Protein AF-A0AAI9GEI8-F1 (afdb_monomer)

Structure (mmCIF, N/CA/C/O backbone):
data_AF-A0AAI9GEI8-F1
#
_entry.id   AF-A0AAI9GEI8-F1
#
loop_
_atom_site.group_PDB
_atom_site.id
_atom_site.type_symbol
_atom_site.label_atom_id
_atom_site.label_alt_id
_atom_site.label_comp_id
_atom_site.label_asym_id
_atom_site.label_entity_id
_atom_site.label_seq_id
_atom_site.pdbx_PDB_ins_code
_atom_site.Cartn_x
_atom_site.Cartn_y
_atom_site.Cartn_z
_atom_site.occupancy
_atom_site.B_iso_or_equiv
_atom_site.auth_seq_id
_atom_site.auth_comp_id
_atom_site.auth_asym_id
_atom_site.auth_atom_id
_atom_site.pdbx_PDB_model_num
ATOM 1 N N . MET A 1 1 ? -7.903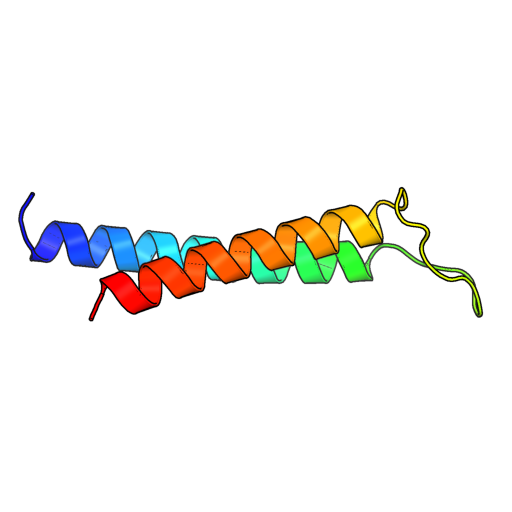 6.202 27.023 1.00 60.47 1 MET A N 1
ATOM 2 C CA . MET A 1 1 ? -8.176 6.863 25.727 1.00 60.47 1 MET A CA 1
ATOM 3 C C . MET A 1 1 ? -9.683 6.830 25.515 1.00 60.47 1 MET A C 1
ATOM 5 O O . MET A 1 1 ? -10.241 5.748 25.637 1.00 60.47 1 MET A O 1
ATOM 9 N N . ASN A 1 2 ? -10.347 7.972 25.299 1.00 77.88 2 ASN A N 1
ATOM 10 C CA . ASN A 1 2 ? -11.792 8.001 25.023 1.00 77.88 2 ASN A CA 1
ATOM 11 C C . ASN A 1 2 ? -12.084 7.218 23.722 1.00 77.88 2 ASN A C 1
ATOM 13 O O . ASN A 1 2 ? -11.280 7.257 22.785 1.00 77.88 2 ASN A O 1
ATOM 17 N N . HIS A 1 3 ? -13.209 6.501 23.680 1.00 69.81 3 HIS A N 1
ATOM 18 C CA . HIS A 1 3 ? -13.699 5.762 22.516 1.00 69.81 3 HIS A CA 1
ATOM 19 C C . HIS A 1 3 ? -13.758 6.649 21.262 1.00 69.81 3 HIS A C 1
ATOM 21 O O . HIS A 1 3 ? -13.327 6.242 20.186 1.00 69.81 3 HIS A O 1
ATOM 27 N N . GLU A 1 4 ? -14.207 7.894 21.420 1.00 71.69 4 GLU A N 1
ATOM 28 C CA . GLU A 1 4 ? -14.311 8.875 20.337 1.00 71.69 4 GLU A CA 1
ATOM 29 C C . GLU A 1 4 ? -12.935 9.240 19.759 1.00 71.69 4 GLU A C 1
ATOM 31 O O . GLU A 1 4 ? -12.722 9.187 18.548 1.00 71.69 4 GLU A O 1
ATOM 36 N N . SER A 1 5 ? -11.947 9.476 20.631 1.00 81.94 5 SER A N 1
ATOM 37 C CA . SER A 1 5 ? -10.564 9.714 20.215 1.00 81.94 5 SER A CA 1
ATOM 38 C C . SER A 1 5 ? -9.991 8.497 19.485 1.00 81.94 5 SER A C 1
ATOM 40 O O . SER A 1 5 ? -9.413 8.650 18.413 1.00 81.94 5 SER A O 1
ATOM 42 N N . ARG A 1 6 ? -10.187 7.276 20.009 1.00 85.94 6 ARG A N 1
ATOM 43 C CA . ARG A 1 6 ? -9.701 6.036 19.374 1.00 85.94 6 ARG A CA 1
ATOM 44 C C . ARG A 1 6 ? -10.248 5.872 17.952 1.00 85.94 6 ARG A C 1
ATOM 46 O O . ARG A 1 6 ? -9.479 5.544 17.051 1.00 85.94 6 ARG A O 1
ATOM 53 N N . THR A 1 7 ? -11.539 6.124 17.737 1.00 87.88 7 THR A N 1
ATOM 54 C CA . THR A 1 7 ? -12.166 6.034 16.408 1.00 87.88 7 THR A CA 1
ATOM 55 C C . THR A 1 7 ? -11.572 7.037 15.423 1.00 87.88 7 THR A C 1
ATOM 57 O O . THR A 1 7 ? -11.272 6.659 14.290 1.00 87.88 7 THR A O 1
ATOM 60 N N . VAL A 1 8 ? -11.331 8.281 15.852 1.00 90.56 8 VAL A N 1
ATOM 61 C CA . VAL A 1 8 ? -10.680 9.302 15.014 1.00 90.56 8 VAL A CA 1
ATOM 62 C C . VAL A 1 8 ? -9.276 8.854 14.603 1.00 90.56 8 VAL A C 1
ATOM 64 O O . VAL A 1 8 ? -8.973 8.842 13.413 1.00 90.56 8 VAL A O 1
ATOM 67 N N . TYR A 1 9 ? -8.448 8.383 15.544 1.00 90.88 9 TYR A N 1
ATOM 68 C CA . TYR A 1 9 ? -7.106 7.884 15.214 1.00 90.88 9 TYR A CA 1
ATOM 69 C C . TYR A 1 9 ? -7.136 6.699 14.243 1.00 90.88 9 TYR A C 1
ATOM 71 O O . TYR A 1 9 ? -6.343 6.658 13.302 1.00 90.88 9 TYR A O 1
ATOM 79 N N . LEU A 1 10 ? -8.057 5.748 14.431 1.00 92.94 10 LEU A N 1
ATOM 80 C CA . LEU A 1 10 ? -8.207 4.617 13.514 1.00 92.94 10 LEU A CA 1
ATOM 81 C C . LEU A 1 10 ? -8.657 5.065 12.118 1.00 92.94 10 LEU A C 1
ATOM 83 O O . LEU A 1 10 ? -8.133 4.551 11.133 1.00 92.94 10 LEU A O 1
ATOM 87 N N . ASN A 1 11 ? -9.584 6.025 12.013 1.00 94.44 11 ASN A N 1
ATOM 88 C CA . ASN A 1 11 ? -9.996 6.610 10.731 1.00 94.44 11 ASN A CA 1
ATOM 89 C C . ASN A 1 11 ? -8.796 7.220 10.000 1.00 94.44 11 ASN A C 1
ATOM 91 O O . ASN A 1 11 ? -8.512 6.843 8.865 1.00 94.44 11 ASN A O 1
ATOM 95 N N . THR A 1 12 ? -8.052 8.094 10.681 1.00 95.62 12 THR A N 1
ATOM 96 C CA . THR A 1 12 ? -6.880 8.770 10.114 1.00 95.62 12 THR A CA 1
ATOM 97 C C . THR A 1 12 ? -5.806 7.774 9.677 1.00 95.62 12 THR A C 1
ATOM 99 O O . THR A 1 12 ? -5.259 7.897 8.581 1.00 95.62 12 THR A O 1
ATOM 102 N N . ALA A 1 13 ? -5.525 6.752 10.490 1.00 96.00 13 ALA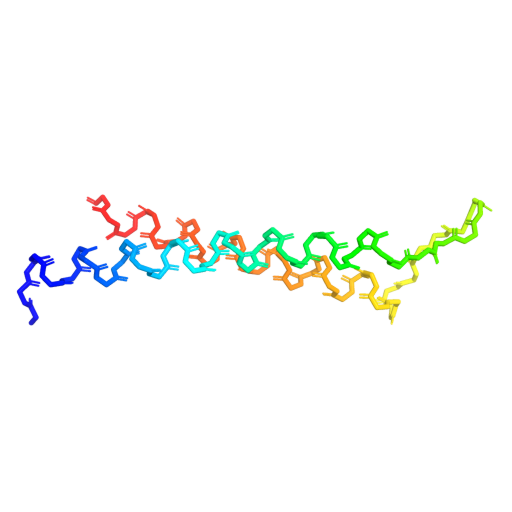 A N 1
ATOM 103 C CA . ALA A 1 13 ? -4.558 5.714 10.143 1.00 96.00 13 ALA A CA 1
ATOM 104 C C . ALA A 1 13 ? -5.002 4.897 8.917 1.00 96.00 13 ALA A C 1
ATOM 106 O O . ALA A 1 13 ? -4.196 4.643 8.025 1.00 96.00 13 ALA A O 1
ATOM 107 N N . ILE A 1 14 ? -6.280 4.511 8.836 1.00 97.38 14 ILE A N 1
ATOM 108 C CA . ILE A 1 14 ? -6.825 3.766 7.690 1.00 97.38 14 ILE A CA 1
ATOM 109 C C . ILE A 1 14 ? -6.719 4.586 6.402 1.00 97.38 14 ILE A C 1
ATOM 111 O O . ILE A 1 14 ? -6.271 4.054 5.386 1.00 97.38 14 ILE A O 1
ATOM 115 N N . GLU A 1 15 ? -7.073 5.871 6.437 1.00 97.62 15 GLU A N 1
ATOM 116 C CA . GLU A 1 15 ? -6.959 6.758 5.274 1.00 97.62 15 GLU A CA 1
ATOM 117 C C . GLU A 1 15 ? -5.508 6.944 4.823 1.00 97.62 15 GLU A C 1
ATOM 119 O O . GLU A 1 15 ? -5.216 6.880 3.627 1.00 97.62 15 GLU A O 1
ATOM 124 N N . ALA A 1 16 ? -4.580 7.134 5.765 1.00 98.19 16 ALA A N 1
ATOM 125 C CA . ALA A 1 16 ? -3.158 7.250 5.456 1.00 98.19 16 ALA A CA 1
ATOM 126 C C . ALA A 1 16 ? -2.617 5.968 4.803 1.00 98.19 16 ALA A C 1
ATOM 128 O O . ALA A 1 16 ? -1.912 6.035 3.795 1.00 98.19 16 ALA A O 1
ATOM 129 N N . LEU A 1 17 ? -2.994 4.796 5.325 1.00 98.25 17 LEU A N 1
ATOM 130 C CA . LEU A 1 17 ? -2.598 3.507 4.755 1.00 98.25 17 LEU A CA 1
ATOM 131 C C . LEU A 1 17 ? -3.221 3.270 3.375 1.00 98.25 17 LEU A C 1
ATOM 133 O O . LEU A 1 17 ? -2.564 2.699 2.510 1.00 98.25 17 LEU A O 1
ATOM 137 N N . LEU A 1 18 ? -4.454 3.726 3.140 1.00 98.19 18 LEU A N 1
ATOM 138 C CA . LEU A 1 18 ? -5.093 3.643 1.826 1.00 98.19 18 LEU A CA 1
ATOM 139 C C . LEU A 1 18 ? -4.337 4.484 0.785 1.00 98.19 18 LEU A C 1
ATOM 141 O O . LEU A 1 18 ? -4.044 3.994 -0.305 1.00 98.19 18 LEU A O 1
ATOM 145 N N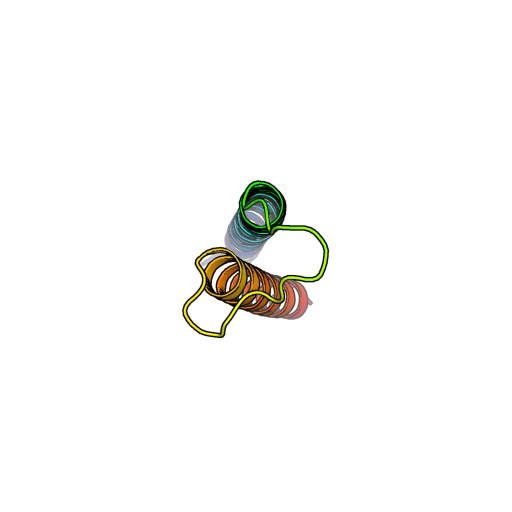 . LYS A 1 19 ? -3.963 5.721 1.137 1.00 98.50 19 LYS A N 1
ATOM 146 C CA . LYS A 1 19 ? -3.158 6.601 0.273 1.00 98.50 19 LYS A CA 1
ATOM 147 C C . LYS A 1 19 ? -1.766 6.021 0.009 1.00 98.50 19 LYS A C 1
ATOM 149 O O . LYS A 1 19 ? -1.307 6.029 -1.129 1.00 98.50 19 LYS A O 1
ATOM 154 N N . ALA A 1 20 ? -1.116 5.471 1.036 1.00 98.50 20 ALA A N 1
ATOM 155 C CA . ALA A 1 20 ? 0.185 4.819 0.897 1.00 98.50 20 ALA A CA 1
ATOM 156 C C . ALA A 1 20 ? 0.118 3.574 -0.006 1.00 98.50 20 ALA A C 1
ATOM 158 O O . ALA A 1 20 ? 0.988 3.384 -0.852 1.00 98.50 20 ALA A O 1
ATOM 159 N N . GLU A 1 21 ? -0.924 2.744 0.133 1.00 98.44 21 GLU A N 1
ATOM 160 C CA . GLU A 1 21 ? -1.161 1.593 -0.747 1.00 98.44 21 GLU A CA 1
ATOM 161 C C . GLU A 1 21 ? -1.280 2.037 -2.214 1.00 98.44 21 GLU A C 1
ATOM 163 O O . GLU A 1 21 ? -0.648 1.436 -3.084 1.00 98.44 21 GLU A O 1
ATOM 168 N N . ALA A 1 22 ? -2.049 3.094 -2.496 1.00 98.06 22 ALA A N 1
ATOM 169 C CA . ALA A 1 22 ? -2.206 3.632 -3.848 1.00 98.06 22 ALA A CA 1
ATOM 170 C C . ALA A 1 22 ? -0.871 4.135 -4.427 1.00 98.06 22 ALA A C 1
ATOM 172 O O . ALA A 1 22 ? -0.465 3.682 -5.496 1.00 98.06 22 ALA A O 1
ATOM 173 N N . ALA A 1 23 ? -0.140 4.967 -3.678 1.00 98.25 23 ALA A N 1
ATOM 174 C CA . ALA A 1 23 ? 1.150 5.511 -4.108 1.00 98.25 23 ALA A CA 1
ATOM 175 C C . ALA A 1 23 ? 2.196 4.416 -4.386 1.00 98.25 23 ALA A C 1
ATOM 177 O O . ALA A 1 23 ? 2.954 4.496 -5.351 1.00 98.25 23 ALA A O 1
ATOM 178 N N . LEU A 1 24 ? 2.227 3.354 -3.572 1.00 98.19 24 LEU A N 1
ATOM 179 C CA . LEU A 1 24 ? 3.119 2.215 -3.803 1.00 98.19 24 LEU A CA 1
ATOM 180 C C . LEU A 1 24 ? 2.733 1.431 -5.063 1.00 98.19 24 LEU A C 1
ATOM 182 O O . LEU A 1 24 ? 3.616 0.995 -5.798 1.00 98.19 24 LEU A O 1
ATOM 186 N N . ASN A 1 25 ? 1.440 1.255 -5.344 1.00 97.31 25 ASN A N 1
ATOM 187 C CA . ASN A 1 25 ? 1.006 0.601 -6.582 1.00 97.31 25 ASN A CA 1
ATOM 188 C C . ASN A 1 25 ? 1.372 1.433 -7.819 1.00 97.31 25 ASN A C 1
ATOM 190 O O . ASN A 1 25 ? 1.871 0.874 -8.792 1.00 97.31 25 ASN A O 1
ATOM 194 N N . GLU A 1 26 ? 1.193 2.753 -7.772 1.00 97.12 26 GLU A N 1
ATOM 195 C CA . GLU A 1 26 ? 1.615 3.655 -8.851 1.00 97.12 26 GLU A CA 1
ATOM 196 C C . GLU A 1 26 ? 3.131 3.606 -9.070 1.00 97.12 26 GLU A C 1
ATOM 198 O O . GLU A 1 26 ? 3.589 3.412 -10.197 1.00 97.12 26 GLU A O 1
ATOM 203 N N . LEU A 1 27 ? 3.924 3.666 -7.995 1.00 96.25 27 LEU A N 1
ATOM 204 C CA . LEU A 1 27 ? 5.378 3.522 -8.075 1.00 96.25 27 LEU A CA 1
ATOM 205 C C . LEU A 1 27 ? 5.788 2.159 -8.654 1.00 96.25 27 LEU A C 1
ATOM 207 O O . LEU A 1 27 ? 6.718 2.075 -9.453 1.00 96.25 27 LEU A O 1
ATOM 211 N N . ALA A 1 28 ? 5.085 1.083 -8.293 1.00 94.88 28 ALA A N 1
ATOM 212 C CA . ALA A 1 28 ? 5.343 -0.239 -8.849 1.00 94.88 28 ALA A CA 1
ATOM 213 C C . ALA A 1 28 ? 5.097 -0.293 -10.368 1.00 94.88 28 ALA A C 1
ATOM 215 O O . ALA A 1 28 ? 5.822 -0.994 -11.076 1.00 94.88 28 ALA A O 1
ATOM 216 N N . LEU A 1 29 ? 4.090 0.430 -10.864 1.00 91.50 29 LEU A N 1
ATOM 217 C CA . LEU A 1 29 ? 3.783 0.540 -12.292 1.00 91.50 29 LEU A CA 1
ATOM 218 C C . LEU A 1 29 ? 4.782 1.431 -13.041 1.00 91.50 29 LEU A C 1
ATOM 220 O O . LEU A 1 29 ? 5.039 1.180 -14.216 1.00 91.50 29 LEU A O 1
ATOM 224 N N . ALA A 1 30 ? 5.377 2.419 -12.369 1.00 94.50 30 ALA A N 1
ATOM 225 C CA . ALA A 1 30 ? 6.397 3.291 -12.950 1.00 94.50 30 ALA A CA 1
ATOM 226 C C . ALA A 1 30 ? 7.705 2.551 -13.294 1.00 94.50 30 ALA A C 1
ATOM 228 O O . ALA A 1 30 ? 8.459 2.994 -14.162 1.00 94.50 30 ALA A O 1
ATOM 229 N N . TYR A 1 31 ? 7.978 1.407 -12.659 1.00 92.50 31 TYR A N 1
ATOM 230 C CA . TYR A 1 31 ? 9.098 0.556 -13.051 1.00 92.50 31 TYR A CA 1
ATOM 231 C C . TYR A 1 31 ? 8.804 -0.173 -14.370 1.00 92.50 31 TYR A C 1
ATOM 233 O O . TYR A 1 31 ? 8.148 -1.220 -14.397 1.00 92.50 31 TYR A O 1
ATOM 241 N N . VAL A 1 32 ? 9.337 0.375 -15.462 1.00 86.31 32 VAL A N 1
ATOM 242 C CA . VAL A 1 32 ? 9.238 -0.192 -16.810 1.00 86.31 32 VAL A CA 1
ATOM 243 C C . VAL A 1 32 ? 10.025 -1.501 -16.894 1.00 86.31 32 VAL A C 1
ATOM 245 O O . VAL A 1 32 ? 11.207 -1.548 -16.565 1.00 86.31 32 VAL A O 1
ATOM 248 N N . LEU A 1 33 ? 9.365 -2.556 -17.369 1.00 84.75 33 LEU A N 1
ATOM 249 C CA . LEU A 1 33 ? 10.008 -3.808 -17.769 1.00 84.75 33 LEU A CA 1
ATOM 250 C C . LEU A 1 33 ? 10.055 -3.872 -19.290 1.00 84.75 33 LEU A C 1
ATOM 252 O O . LEU A 1 33 ? 9.128 -3.399 -19.957 1.00 84.75 33 LEU A O 1
ATOM 256 N N . LYS A 1 34 ? 11.098 -4.488 -19.848 1.00 84.69 34 LYS A N 1
ATOM 257 C CA . LYS A 1 34 ? 11.108 -4.765 -21.284 1.00 84.69 34 LYS A CA 1
ATOM 258 C C . LYS A 1 34 ? 9.970 -5.734 -21.633 1.00 84.69 34 LYS A C 1
ATOM 260 O O . LYS A 1 34 ? 9.579 -6.560 -20.802 1.00 84.69 34 LYS A O 1
ATOM 265 N N . PRO A 1 35 ? 9.430 -5.682 -22.860 1.00 82.06 35 PRO A N 1
ATOM 266 C CA . PRO A 1 35 ? 8.455 -6.667 -23.312 1.00 82.06 35 PRO A CA 1
ATOM 267 C C . PRO A 1 35 ? 8.980 -8.099 -23.114 1.00 82.06 35 PRO A C 1
ATOM 269 O O . PRO A 1 35 ? 10.083 -8.423 -23.545 1.00 82.06 35 PRO A O 1
ATOM 272 N N . GLY A 1 36 ? 8.204 -8.946 -22.430 1.00 80.94 36 GLY A N 1
ATOM 273 C CA . GLY A 1 36 ? 8.580 -10.333 -22.116 1.00 80.94 36 GLY A CA 1
ATOM 274 C C . GLY A 1 36 ? 9.483 -10.513 -20.887 1.00 80.94 36 GLY A C 1
ATOM 275 O O . GLY A 1 36 ? 9.709 -11.645 -20.460 1.00 80.94 36 GLY A O 1
ATOM 276 N N . GLU A 1 37 ? 9.960 -9.429 -20.277 1.00 86.38 37 GLU A N 1
ATOM 277 C CA . GLU A 1 37 ? 10.782 -9.478 -19.071 1.00 86.38 37 GLU A CA 1
ATOM 278 C C . GLU A 1 37 ? 9.911 -9.647 -17.818 1.00 86.38 37 GLU A C 1
ATOM 280 O O . GLU A 1 37 ? 8.922 -8.940 -17.608 1.00 86.38 37 GLU A O 1
ATOM 285 N N . LYS A 1 38 ? 10.285 -10.599 -16.958 1.00 84.69 38 LYS A N 1
ATOM 286 C CA . LYS A 1 38 ? 9.677 -10.777 -15.636 1.00 84.69 38 LYS A CA 1
ATOM 287 C C . LYS A 1 38 ? 10.544 -10.074 -14.599 1.00 84.69 38 LYS A C 1
ATOM 289 O O . LYS A 1 38 ? 11.750 -10.296 -14.554 1.00 84.69 38 LYS A O 1
ATOM 294 N N . ALA A 1 3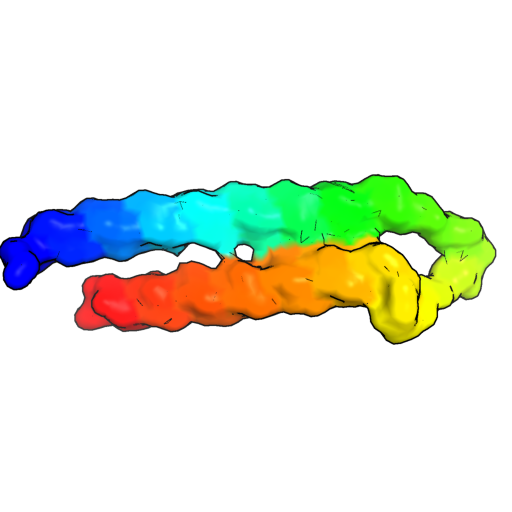9 ? 9.921 -9.280 -13.730 1.00 86.88 39 ALA A N 1
ATOM 295 C CA . ALA A 1 39 ? 10.611 -8.705 -12.581 1.00 86.88 39 ALA A CA 1
ATOM 296 C C . ALA A 1 39 ? 11.164 -9.832 -11.695 1.00 86.88 39 ALA A C 1
ATOM 298 O O . ALA A 1 39 ? 10.416 -10.700 -11.240 1.00 86.88 39 ALA A O 1
ATOM 299 N N . SER A 1 40 ? 12.475 -9.820 -11.454 1.00 89.44 40 SER A N 1
ATOM 300 C CA . SER A 1 40 ? 13.110 -10.743 -10.514 1.00 89.44 40 SER A CA 1
ATOM 301 C C . SER A 1 40 ? 12.681 -10.442 -9.072 1.00 89.44 40 SER A C 1
ATOM 303 O O . SER A 1 40 ? 12.109 -9.389 -8.774 1.00 89.44 40 SER A O 1
ATOM 305 N N . ALA A 1 41 ? 12.982 -11.353 -8.143 1.00 88.06 41 ALA A N 1
ATOM 306 C CA . ALA A 1 41 ? 12.689 -11.149 -6.722 1.00 88.06 41 ALA A CA 1
ATOM 307 C C . ALA A 1 41 ? 13.374 -9.892 -6.147 1.00 88.06 41 ALA A C 1
ATOM 309 O O . ALA A 1 41 ? 12.798 -9.209 -5.305 1.00 88.06 41 ALA A O 1
ATOM 310 N N . CYS A 1 42 ? 14.571 -9.560 -6.641 1.00 90.00 42 CYS A N 1
ATOM 311 C CA . CYS A 1 42 ? 15.343 -8.384 -6.230 1.00 90.00 42 CYS A CA 1
ATOM 312 C C . CYS A 1 42 ? 14.966 -7.108 -6.997 1.00 90.00 42 CYS A C 1
ATOM 314 O O . CYS A 1 42 ? 15.510 -6.042 -6.718 1.00 90.00 42 CY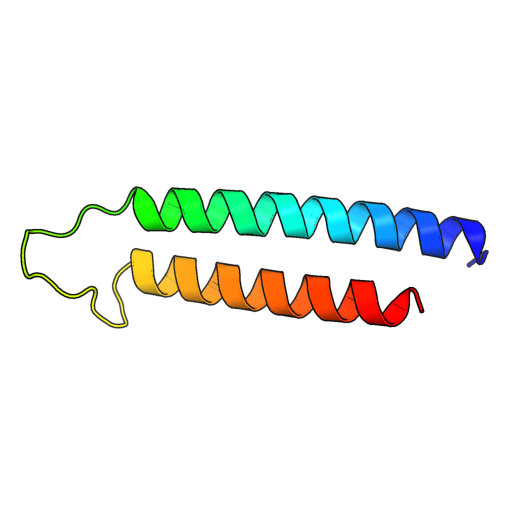S A O 1
ATOM 316 N N . HIS A 1 43 ? 14.073 -7.198 -7.984 1.00 92.69 43 HIS A N 1
ATOM 317 C CA . HIS A 1 43 ? 13.682 -6.046 -8.780 1.00 92.69 43 HIS A CA 1
ATOM 318 C C . HIS A 1 43 ? 12.895 -5.039 -7.919 1.00 92.69 43 HIS A C 1
ATOM 320 O O . HIS A 1 43 ? 11.987 -5.456 -7.190 1.00 92.69 43 HIS A O 1
ATOM 326 N N . PRO A 1 44 ? 13.148 -3.720 -8.041 1.00 94.00 44 PRO A N 1
ATOM 327 C CA . PRO A 1 44 ? 12.464 -2.700 -7.244 1.00 94.00 44 PRO A CA 1
ATOM 328 C C . PRO A 1 44 ? 10.935 -2.815 -7.276 1.00 94.00 44 PRO A C 1
ATOM 330 O O . PRO A 1 44 ? 10.299 -2.79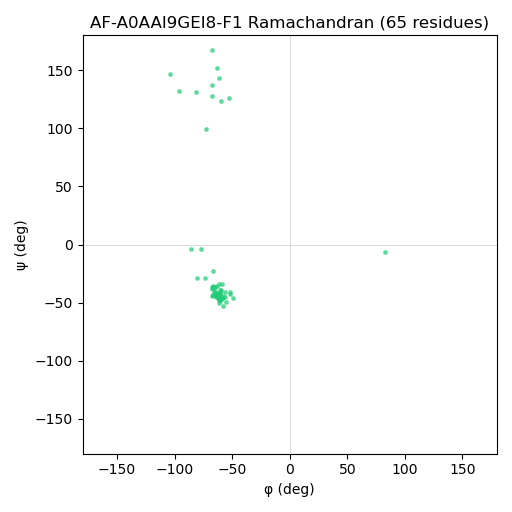9 -6.228 1.00 94.00 44 PRO A O 1
ATOM 333 N N . ARG A 1 45 ? 10.349 -3.073 -8.457 1.00 94.94 45 ARG A N 1
ATOM 334 C CA . ARG A 1 45 ? 8.910 -3.371 -8.622 1.00 94.94 45 ARG A CA 1
ATOM 335 C C . ARG A 1 45 ? 8.397 -4.448 -7.663 1.00 94.94 45 ARG A C 1
ATOM 337 O O . ARG A 1 45 ? 7.339 -4.275 -7.066 1.00 94.94 45 ARG A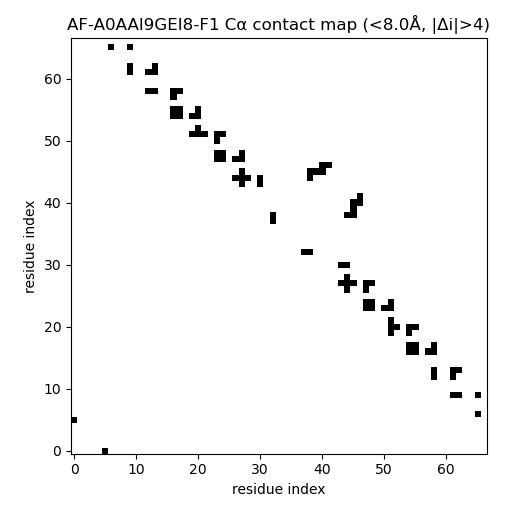 O 1
ATOM 344 N N . THR A 1 46 ? 9.128 -5.551 -7.518 1.00 94.75 46 THR A N 1
ATOM 345 C CA . THR A 1 46 ? 8.739 -6.668 -6.647 1.00 94.75 46 THR A CA 1
ATOM 346 C C . THR A 1 46 ? 8.775 -6.248 -5.180 1.00 94.75 46 THR A C 1
ATOM 348 O O . THR A 1 46 ? 7.822 -6.507 -4.444 1.00 94.75 46 THR A O 1
ATOM 351 N N . GLY A 1 47 ? 9.826 -5.529 -4.770 1.00 95.69 47 GLY A N 1
ATOM 352 C CA . GLY A 1 47 ? 9.929 -4.952 -3.427 1.00 95.69 47 GLY A CA 1
ATOM 353 C C . GLY A 1 47 ? 8.784 -3.983 -3.123 1.00 95.69 47 GLY A C 1
ATOM 354 O O . GLY A 1 47 ? 8.117 -4.114 -2.099 1.00 95.69 47 GLY A O 1
ATOM 355 N N . THR A 1 48 ? 8.480 -3.071 -4.048 1.00 96.94 48 THR A N 1
ATOM 356 C CA . THR A 1 48 ? 7.385 -2.103 -3.902 1.00 96.94 48 THR A CA 1
ATOM 357 C C . THR A 1 48 ? 6.018 -2.786 -3.790 1.00 96.94 48 THR A C 1
ATOM 359 O O . THR A 1 48 ? 5.237 -2.436 -2.905 1.00 96.94 48 THR A O 1
ATOM 362 N N . LEU A 1 49 ? 5.737 -3.804 -4.612 1.00 96.50 49 LEU A N 1
ATOM 363 C CA . LEU A 1 49 ? 4.493 -4.585 -4.528 1.00 96.50 49 LEU A CA 1
ATOM 364 C C . LEU A 1 49 ? 4.374 -5.373 -3.213 1.00 96.50 49 LEU A C 1
ATOM 366 O O . LEU A 1 49 ? 3.279 -5.491 -2.651 1.00 96.50 49 LEU A O 1
ATOM 370 N N . SER A 1 50 ? 5.492 -5.897 -2.704 1.00 97.38 50 SER A N 1
ATOM 371 C CA . SER A 1 50 ? 5.539 -6.555 -1.395 1.00 97.38 50 SER A CA 1
ATOM 372 C C . SER A 1 50 ? 5.163 -5.575 -0.280 1.00 97.38 50 SER A C 1
ATOM 374 O O . SER A 1 50 ? 4.266 -5.859 0.518 1.00 97.38 50 SER A O 1
ATOM 376 N N . THR A 1 51 ? 5.750 -4.376 -0.284 1.00 97.75 51 THR A N 1
ATOM 377 C CA . THR A 1 51 ? 5.425 -3.317 0.680 1.00 97.75 51 THR A CA 1
ATOM 378 C C . THR A 1 51 ? 3.965 -2.872 0.568 1.00 97.75 51 THR A C 1
ATOM 380 O O . THR A 1 51 ? 3.275 -2.800 1.585 1.00 97.75 51 THR A O 1
ATOM 383 N N . ALA A 1 52 ? 3.437 -2.671 -0.646 1.00 98.25 52 ALA A N 1
ATOM 384 C CA . ALA A 1 52 ? 2.020 -2.351 -0.860 1.00 98.25 52 ALA A CA 1
ATOM 385 C C . ALA A 1 52 ? 1.097 -3.418 -0.243 1.00 98.25 52 ALA A C 1
ATOM 387 O O . ALA A 1 52 ? 0.097 -3.107 0.409 1.00 98.25 52 ALA A O 1
ATOM 388 N N . SER A 1 53 ? 1.470 -4.694 -0.380 1.00 98.25 53 SER A N 1
ATOM 389 C CA . SER A 1 53 ? 0.731 -5.816 0.205 1.00 98.25 53 SER A CA 1
ATOM 390 C C . SER A 1 53 ? 0.773 -5.818 1.737 1.00 98.25 53 SER A C 1
ATOM 392 O O . SER A 1 53 ? -0.226 -6.159 2.373 1.00 98.25 53 SER A O 1
ATOM 394 N N . GLN A 1 54 ? 1.896 -5.433 2.349 1.00 98.31 54 GLN A N 1
ATOM 395 C CA . GLN A 1 54 ? 2.010 -5.292 3.806 1.00 98.31 54 GLN A CA 1
ATOM 396 C C . GLN A 1 54 ? 1.156 -4.129 4.330 1.00 98.31 54 GLN A C 1
ATOM 398 O O . GLN A 1 54 ? 0.406 -4.313 5.290 1.00 98.31 54 GLN A O 1
ATOM 403 N N . VAL A 1 55 ? 1.182 -2.977 3.652 1.00 98.44 55 VAL A N 1
ATOM 404 C CA . VAL A 1 55 ? 0.337 -1.812 3.973 1.00 98.44 55 VAL A CA 1
ATOM 405 C C . VAL A 1 55 ? -1.148 -2.178 3.897 1.00 98.44 55 VAL A C 1
ATOM 407 O O . VAL A 1 55 ? -1.898 -1.916 4.838 1.00 98.44 55 VAL A O 1
ATOM 410 N N . ARG A 1 56 ? -1.569 -2.881 2.835 1.00 98.31 56 ARG A N 1
ATOM 411 C CA . ARG A 1 56 ? -2.939 -3.404 2.699 1.00 98.31 56 ARG A CA 1
ATOM 412 C C . ARG A 1 56 ? -3.332 -4.303 3.871 1.00 98.31 56 ARG A C 1
ATOM 414 O O . ARG A 1 56 ? -4.445 -4.193 4.384 1.00 98.31 56 ARG A O 1
ATOM 421 N N . LYS A 1 57 ? -2.450 -5.224 4.280 1.00 98.12 57 LYS A N 1
ATOM 422 C CA . LYS A 1 57 ? -2.707 -6.124 5.417 1.00 98.12 57 LYS A CA 1
ATOM 423 C C . LYS A 1 57 ? -2.905 -5.330 6.705 1.00 98.12 57 LYS A C 1
ATOM 425 O O . LYS A 1 57 ? -3.887 -5.574 7.401 1.00 98.12 57 LYS A O 1
ATOM 430 N N . LEU A 1 58 ? -2.031 -4.362 6.981 1.00 97.25 58 LEU A N 1
ATOM 431 C CA . LEU A 1 58 ? -2.138 -3.501 8.158 1.00 97.25 58 LEU A CA 1
ATOM 432 C C . LEU A 1 58 ? -3.457 -2.716 8.162 1.00 97.25 58 LEU A C 1
ATOM 434 O O . LEU A 1 58 ? -4.181 -2.751 9.155 1.00 97.25 58 LEU A O 1
ATOM 438 N N . ARG A 1 59 ? -3.824 -2.095 7.033 1.00 97.31 59 ARG A N 1
ATOM 439 C CA . ARG A 1 59 ? -5.100 -1.376 6.880 1.00 97.31 59 ARG A CA 1
ATOM 440 C C . ARG A 1 59 ? -6.298 -2.264 7.213 1.00 97.31 59 ARG A C 1
ATOM 442 O O . ARG A 1 59 ? -7.131 -1.879 8.026 1.00 97.31 59 ARG A O 1
ATOM 449 N N . ARG A 1 60 ? -6.350 -3.476 6.648 1.00 96.44 60 ARG A N 1
ATOM 450 C CA . ARG A 1 60 ? -7.436 -4.441 6.899 1.00 96.44 60 ARG A CA 1
ATOM 451 C C . ARG A 1 60 ? -7.532 -4.868 8.364 1.00 96.44 60 ARG A C 1
ATOM 453 O O . ARG A 1 60 ? -8.629 -5.135 8.844 1.00 96.44 60 ARG A O 1
ATOM 460 N N . VAL A 1 61 ? -6.409 -4.959 9.079 1.00 95.88 61 VAL A N 1
ATOM 461 C CA . VAL A 1 61 ? -6.413 -5.238 10.526 1.00 95.88 61 VAL A CA 1
ATOM 462 C C . VAL A 1 61 ? -7.033 -4.070 11.294 1.00 95.88 61 VAL A C 1
ATOM 464 O O . VAL A 1 61 ? -7.872 -4.294 12.162 1.00 95.88 61 VAL A O 1
ATOM 467 N N . LEU A 1 62 ? -6.686 -2.827 10.950 1.00 94.06 62 LEU A N 1
ATOM 468 C CA . LEU A 1 62 ? -7.277 -1.647 11.589 1.00 94.06 62 LEU A CA 1
ATOM 469 C C . LEU A 1 62 ? -8.775 -1.501 11.288 1.00 94.06 62 LEU A C 1
ATOM 471 O O . LEU A 1 62 ? -9.537 -1.152 12.184 1.00 94.06 62 LEU A O 1
ATOM 475 N N . GLU A 1 63 ? -9.206 -1.814 10.064 1.00 93.44 63 GLU A N 1
ATOM 476 C CA . GLU A 1 63 ? -10.625 -1.850 9.680 1.00 93.44 63 GLU A CA 1
ATOM 477 C C . GLU A 1 63 ? -11.414 -2.874 10.502 1.00 93.44 63 GLU A C 1
ATOM 479 O O . GLU A 1 63 ? -12.517 -2.577 10.946 1.00 93.44 63 GLU A O 1
ATOM 484 N N . LYS A 1 64 ? -10.835 -4.053 10.764 1.00 92.06 64 LYS A N 1
ATOM 485 C CA . LYS A 1 64 ? -11.447 -5.062 11.640 1.00 92.06 64 LYS A CA 1
ATOM 486 C C . LYS A 1 64 ? -11.515 -4.619 13.101 1.00 92.06 64 LYS A C 1
ATOM 488 O O . LYS A 1 64 ? -12.496 -4.919 13.754 1.00 92.06 64 LYS A O 1
ATOM 493 N N . ASN A 1 65 ? -10.510 -3.894 13.595 1.00 83.12 65 ASN A N 1
ATOM 494 C CA . ASN A 1 65 ? -10.445 -3.414 14.985 1.00 83.12 65 ASN A CA 1
ATOM 495 C C . ASN A 1 65 ? -11.340 -2.190 15.283 1.00 83.12 65 ASN A C 1
ATOM 497 O O . ASN A 1 65 ? -11.343 -1.691 16.420 1.00 83.12 65 ASN A O 1
ATOM 501 N N . LYS A 1 66 ? -12.005 -1.644 14.255 1.00 74.44 66 LYS A N 1
ATOM 502 C CA . LYS A 1 66 ? -13.090 -0.661 14.389 1.00 74.44 66 LYS A CA 1
ATOM 503 C C . LYS A 1 66 ? -14.438 -1.301 14.718 1.00 74.44 66 LYS A C 1
ATOM 505 O O . LYS A 1 66 ? -15.276 -0.597 15.275 1.00 74.44 66 LYS A O 1
ATOM 510 N N . LEU A 1 67 ? -14.645 -2.549 14.287 1.00 57.25 67 LEU A N 1
ATOM 511 C CA . LEU A 1 67 ? -15.793 -3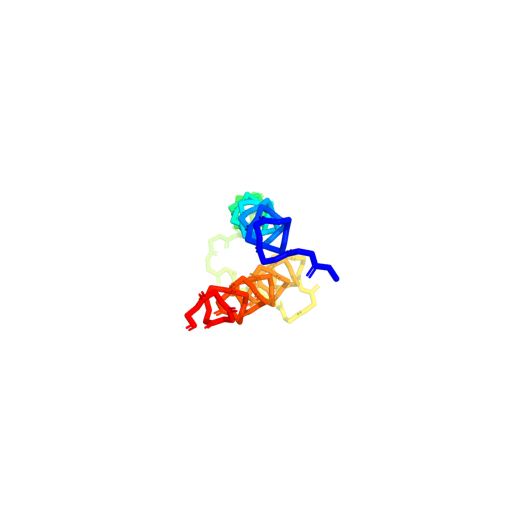.373 14.668 1.00 57.25 67 LEU A CA 1
ATOM 512 C C . LEU A 1 67 ? -15.592 -3.875 16.102 1.00 57.25 67 LEU A C 1
ATOM 514 O O . LEU A 1 67 ? -16.620 -4.028 16.790 1.00 57.25 67 LEU A O 1
#

pLDDT: mean 91.28, std 8.92, range [57.25, 98.5]

Nearest PDB structures (foldseek):
  6v1v-assembly1_D  TM=8.659E-01  e=9.231E+00  Bacillus thuringiensis
  6v1v-assembly1_C  TM=8.751E-01  e=9.231E+00  Bacillus thuringiensis

Radius of gyration: 15.81 Å; Cα contacts (8 Å, |Δi|>4): 49; chains: 1; bounding box: 31×21×49 Å

Organism: NCBI:txid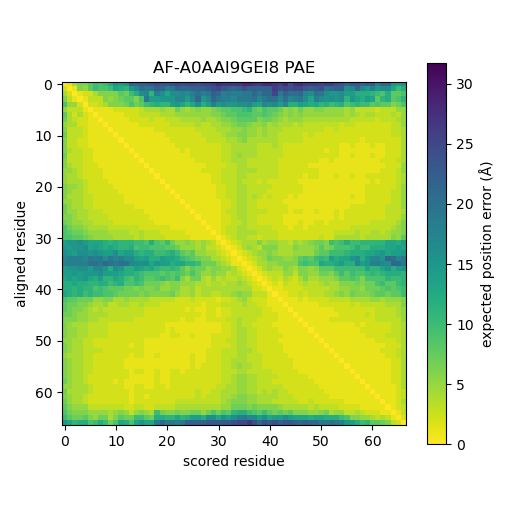1812934

Sequence (67 aa):
MNHESRTVYLNTAIEALLKAEAALNELALAYVLKPGEKASACHPRTGTLSTASQVRKLRRVLEKNKL

Foldseek 3Di:
DDPVVLLVVLVVLLVVLVVLLVVLQVVLVVPDDDVVDDQDCPRVSNVSVVVSVVSVVVSVVSVVVND

Secondary structure (DSSP, 8-state):
--HHHHHHHHHHHHHHHHHHHHHHHHHHHHS---TTPPPPTTSHHHHHHHHHHHHHHHHHHHHHTT-

Mean predicted aligned error: 4.74 Å

Solvent-accessible surface area (backbone atoms only — not comparable to full-atom values): 3792 Å² total; per-residue (Å²): 131,58,70,70,59,52,51,51,53,50,52,54,50,40,53,54,32,52,54,50,28,51,54,29,52,53,55,27,64,68,55,80,67,59,92,93,57,74,81,48,84,86,31,67,42,45,50,33,49,52,49,25,51,50,38,48,50,54,33,55,52,55,60,55,74,73,109